Protein AF-A0A7Y5PHC4-F1 (afdb_monomer_lite)

Structure (mmCIF, N/CA/C/O backbone):
data_AF-A0A7Y5PHC4-F1
#
_entry.id   AF-A0A7Y5PHC4-F1
#
loop_
_atom_site.group_PDB
_atom_site.id
_atom_site.type_symbol
_atom_site.label_atom_id
_atom_site.label_alt_id
_atom_site.label_comp_id
_atom_site.label_asym_id
_atom_site.label_entity_id
_atom_site.label_seq_id
_atom_site.pdbx_PDB_ins_code
_atom_site.Cartn_x
_atom_site.Cartn_y
_atom_site.Cartn_z
_atom_site.occupancy
_atom_site.B_iso_or_equiv
_atom_site.auth_seq_id
_atom_site.auth_comp_id
_atom_site.auth_asym_id
_atom_site.auth_atom_id
_atom_site.pdbx_PDB_model_num
ATOM 1 N N . MET A 1 1 ? -4.316 -1.591 -14.349 1.00 56.75 1 MET A N 1
ATOM 2 C CA . MET A 1 1 ? -5.106 -2.694 -13.754 1.00 56.75 1 MET A CA 1
ATOM 3 C C . MET A 1 1 ? -5.264 -2.520 -12.245 1.00 56.75 1 MET A C 1
ATOM 5 O O . MET A 1 1 ? -6.390 -2.332 -11.815 1.00 56.75 1 MET A O 1
ATOM 9 N N . THR A 1 2 ? -4.189 -2.451 -11.450 1.00 64.06 2 THR A N 1
ATOM 10 C CA . THR A 1 2 ? -4.268 -2.255 -9.982 1.00 64.06 2 THR A CA 1
ATOM 11 C C . THR A 1 2 ? -4.963 -0.952 -9.566 1.00 64.06 2 THR A C 1
ATOM 13 O O . THR A 1 2 ? -5.869 -0.978 -8.742 1.00 64.06 2 THR A O 1
ATOM 16 N N . ALA A 1 3 ? -4.624 0.181 -10.195 1.00 64.06 3 ALA A N 1
ATOM 17 C CA . ALA A 1 3 ? -5.266 1.471 -9.906 1.00 64.06 3 ALA A CA 1
ATOM 18 C C . ALA A 1 3 ? -6.785 1.463 -10.180 1.00 64.06 3 ALA A C 1
ATOM 20 O O . ALA A 1 3 ? -7.565 2.001 -9.401 1.00 64.06 3 ALA A O 1
ATOM 21 N N . SER A 1 4 ? -7.213 0.800 -11.258 1.00 64.31 4 SER A N 1
ATOM 22 C CA . SER A 1 4 ? -8.628 0.666 -11.623 1.00 64.31 4 SER A CA 1
ATOM 23 C C . SER A 1 4 ? -9.404 -0.212 -10.638 1.00 64.31 4 SER A C 1
ATOM 25 O O . SER A 1 4 ? -10.576 0.054 -10.399 1.00 64.31 4 SER A O 1
ATOM 27 N N . LEU A 1 5 ? -8.767 -1.242 -10.066 1.00 67.00 5 LEU A N 1
ATOM 28 C CA . LEU A 1 5 ? -9.360 -2.092 -9.029 1.00 67.00 5 LEU A CA 1
ATOM 29 C C . LEU A 1 5 ? -9.548 -1.306 -7.724 1.00 67.00 5 LEU A C 1
ATOM 31 O O . LEU A 1 5 ? -10.625 -1.324 -7.142 1.00 67.00 5 LEU A O 1
ATOM 35 N N . ILE A 1 6 ? -8.534 -0.541 -7.312 1.00 69.06 6 ILE A N 1
ATOM 36 C CA . ILE A 1 6 ? -8.597 0.313 -6.114 1.00 69.06 6 ILE A CA 1
ATOM 37 C C . ILE A 1 6 ? -9.724 1.346 -6.242 1.00 69.06 6 ILE A C 1
ATOM 39 O O . ILE A 1 6 ? -10.524 1.511 -5.325 1.00 69.06 6 ILE A O 1
ATOM 43 N N . ALA A 1 7 ? -9.843 1.992 -7.406 1.00 67.56 7 ALA A N 1
ATOM 44 C CA . ALA A 1 7 ? -10.878 2.992 -7.663 1.00 67.56 7 ALA A CA 1
ATOM 45 C C . ALA A 1 7 ? -12.314 2.435 -7.587 1.00 67.56 7 ALA A C 1
ATOM 47 O O . ALA A 1 7 ? -13.242 3.185 -7.296 1.00 67.56 7 ALA A O 1
ATOM 48 N N . GLN A 1 8 ? -12.506 1.134 -7.829 1.00 74.75 8 GLN A N 1
ATOM 49 C CA . GLN A 1 8 ? -13.814 0.472 -7.758 1.00 74.75 8 GLN A CA 1
ATOM 50 C C . GLN A 1 8 ? -14.197 0.035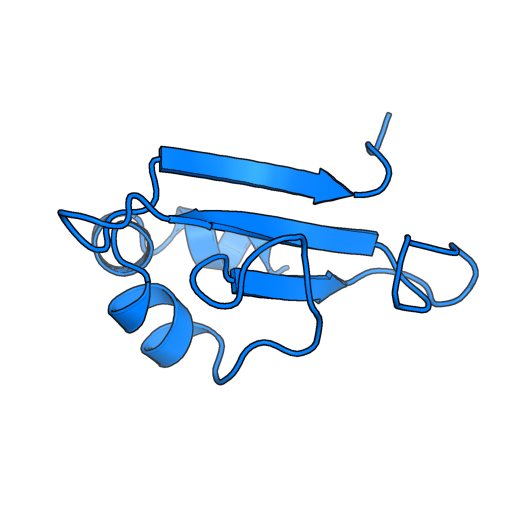 -6.335 1.00 74.75 8 GLN A C 1
ATOM 52 O O . GLN A 1 8 ? -15.367 -0.250 -6.085 1.00 74.75 8 GLN A O 1
ATOM 57 N N . HIS A 1 9 ? -13.251 0.034 -5.386 1.00 68.50 9 HIS A N 1
ATOM 58 C CA . HIS A 1 9 ? -13.476 -0.390 -3.998 1.00 68.50 9 HIS A CA 1
ATOM 59 C C . HIS A 1 9 ? -13.081 0.667 -2.936 1.00 68.50 9 HIS A C 1
ATOM 61 O O . HIS A 1 9 ? -12.409 0.323 -1.959 1.00 68.50 9 HIS A O 1
ATOM 67 N N . PRO A 1 10 ? -13.535 1.937 -3.047 1.00 67.69 10 PRO A N 1
ATOM 68 C CA . PRO A 1 10 ? -13.040 3.035 -2.219 1.00 67.69 10 PRO A CA 1
ATOM 69 C C . PRO A 1 10 ? -13.125 2.809 -0.697 1.00 67.69 10 PRO A C 1
ATOM 71 O O . PRO A 1 10 ? -12.130 3.088 -0.031 1.00 67.69 10 PRO A O 1
ATOM 74 N N . PRO A 1 11 ? -14.220 2.275 -0.106 1.00 61.78 11 PRO A N 1
ATOM 75 C CA . PRO A 1 11 ? -14.300 2.054 1.343 1.00 61.78 11 PRO A CA 1
ATOM 76 C C . PRO A 1 11 ? -13.348 0.959 1.836 1.00 61.78 11 PRO A C 1
ATOM 78 O O . PRO A 1 11 ? -12.764 1.079 2.907 1.00 61.78 11 PRO A O 1
ATOM 81 N N . VAL A 1 12 ? -13.168 -0.101 1.041 1.00 64.44 12 VAL A N 1
ATOM 82 C CA . VAL A 1 12 ? -12.285 -1.232 1.373 1.00 64.44 12 VAL A CA 1
ATOM 83 C C . VAL A 1 12 ? -10.825 -0.782 1.329 1.00 64.44 12 VAL A C 1
ATOM 85 O O . VAL A 1 12 ? -10.026 -1.150 2.182 1.00 64.44 12 VAL A O 1
ATOM 88 N N . THR A 1 13 ? -10.488 0.111 0.402 1.00 73.12 13 THR A N 1
ATOM 89 C CA . THR A 1 13 ? -9.129 0.646 0.250 1.00 73.12 13 THR A CA 1
ATOM 90 C C . THR A 1 13 ? -8.764 1.741 1.260 1.00 73.12 13 THR A C 1
ATOM 92 O O . THR A 1 13 ? -7.652 2.256 1.215 1.00 73.12 13 THR A O 1
ATOM 95 N N . GLN A 1 14 ? -9.669 2.110 2.179 1.00 83.56 14 GLN A N 1
ATOM 96 C CA . GLN A 1 14 ? -9.398 3.120 3.215 1.00 83.56 14 GLN A CA 1
ATOM 97 C C . GLN A 1 14 ? -8.617 2.584 4.415 1.00 83.56 14 GLN A C 1
ATOM 99 O O . GLN A 1 14 ? -8.117 3.385 5.203 1.00 83.56 14 GLN A O 1
ATOM 104 N N . THR A 1 15 ? -8.504 1.266 4.588 1.00 90.44 15 THR A N 1
ATOM 105 C CA . THR A 1 15 ? -7.747 0.672 5.700 1.00 90.44 15 THR A CA 1
ATOM 106 C C . THR A 1 15 ? -6.658 -0.252 5.188 1.00 90.44 15 THR A C 1
ATOM 108 O O . THR A 1 15 ? -6.788 -0.859 4.124 1.00 90.44 15 THR A O 1
ATOM 111 N N . ALA A 1 16 ? -5.589 -0.393 5.972 1.00 89.44 16 ALA A N 1
ATOM 112 C CA . ALA A 1 16 ? -4.523 -1.336 5.659 1.00 89.44 16 ALA A CA 1
ATOM 113 C C . ALA A 1 16 ? -5.052 -2.777 5.561 1.00 89.44 16 ALA A C 1
ATOM 115 O O . ALA A 1 16 ? -4.659 -3.525 4.670 1.00 89.44 16 ALA A O 1
ATOM 116 N N . GLN A 1 17 ? -5.982 -3.155 6.443 1.00 90.25 17 GLN A N 1
ATOM 117 C CA . GLN A 1 17 ? -6.577 -4.488 6.410 1.00 90.25 17 GLN A CA 1
ATOM 118 C C . GLN A 1 17 ? -7.401 -4.711 5.139 1.00 90.25 17 GLN A C 1
ATOM 120 O O . GLN A 1 17 ? -7.183 -5.701 4.454 1.00 90.25 17 GLN A O 1
ATOM 125 N N . GLY A 1 18 ? -8.269 -3.768 4.763 1.00 89.44 18 GLY A N 1
ATOM 126 C CA . GLY A 1 18 ? -9.080 -3.923 3.555 1.00 89.44 18 GLY A CA 1
ATOM 127 C C . GLY A 1 18 ? -8.245 -3.958 2.268 1.00 89.44 18 GLY A C 1
ATOM 128 O O . GLY A 1 18 ? -8.559 -4.712 1.350 1.00 89.44 18 GLY A O 1
ATOM 129 N N . LEU A 1 19 ? -7.125 -3.229 2.213 1.00 88.62 19 LEU A N 1
ATOM 130 C CA . LEU A 1 19 ? -6.159 -3.358 1.115 1.00 88.62 19 LEU A CA 1
ATOM 131 C C . LEU A 1 19 ? -5.508 -4.743 1.062 1.00 88.62 19 LEU A C 1
ATOM 133 O O . LEU A 1 19 ? -5.370 -5.293 -0.029 1.00 88.62 19 LEU A O 1
ATOM 137 N N . ARG A 1 20 ? -5.142 -5.319 2.212 1.00 90.88 20 ARG A N 1
ATOM 138 C CA . ARG A 1 20 ? -4.606 -6.688 2.284 1.00 90.88 20 ARG A CA 1
ATOM 139 C C . ARG A 1 20 ? -5.645 -7.730 1.886 1.00 90.88 20 ARG A C 1
ATOM 141 O O . ARG A 1 20 ? -5.298 -8.675 1.191 1.00 90.88 20 ARG A O 1
ATOM 148 N N . ASP A 1 21 ? -6.900 -7.548 2.272 1.00 89.75 21 ASP A N 1
ATOM 149 C CA . ASP A 1 21 ? -7.979 -8.463 1.894 1.00 89.75 21 ASP A CA 1
ATOM 150 C C . ASP A 1 21 ? -8.249 -8.411 0.377 1.00 89.75 21 ASP A C 1
ATOM 152 O O . ASP A 1 21 ? -8.559 -9.431 -0.235 1.00 89.75 21 ASP A O 1
ATOM 156 N N . LEU A 1 22 ? -8.089 -7.235 -0.247 1.00 88.38 22 LEU A N 1
ATOM 157 C CA . LEU A 1 22 ? -8.305 -7.035 -1.683 1.00 88.38 22 LEU A CA 1
ATOM 158 C C . LEU A 1 22 ? -7.116 -7.475 -2.552 1.00 88.38 22 LEU A C 1
ATOM 160 O O . LEU A 1 22 ? -7.314 -8.071 -3.609 1.00 88.38 22 LEU A O 1
ATOM 164 N N . LEU A 1 23 ? -5.890 -7.124 -2.156 1.00 88.44 23 LEU A N 1
ATOM 165 C CA . LEU A 1 23 ? -4.676 -7.317 -2.964 1.00 88.44 23 LEU A CA 1
ATOM 166 C C . LEU A 1 23 ? -3.801 -8.478 -2.484 1.00 88.44 23 LEU A C 1
ATOM 168 O O . LEU A 1 23 ? -2.851 -8.853 -3.171 1.00 88.44 23 LEU A O 1
ATOM 172 N N . GLY A 1 24 ? -4.095 -9.036 -1.314 1.00 90.44 24 GLY A N 1
ATOM 173 C CA . GLY A 1 24 ? -3.226 -9.980 -0.632 1.00 90.44 24 GLY A CA 1
ATOM 174 C C . GLY A 1 24 ? -2.086 -9.300 0.141 1.00 90.44 24 GLY A C 1
ATOM 175 O O . GLY A 1 24 ? -2.065 -8.071 0.322 1.00 90.44 24 GLY A O 1
ATOM 176 N N . PRO A 1 25 ? -1.125 -10.102 0.636 1.00 91.62 25 PRO A N 1
ATOM 177 C CA . PRO A 1 25 ? 0.004 -9.592 1.401 1.00 91.62 25 PRO A CA 1
ATOM 178 C C . PRO A 1 25 ? 0.882 -8.645 0.560 1.00 91.62 25 PRO A C 1
ATOM 180 O O . PRO A 1 25 ? 1.011 -8.846 -0.651 1.00 91.62 25 PRO A O 1
ATOM 183 N N . PRO A 1 26 ? 1.509 -7.627 1.181 1.00 91.88 26 PRO A N 1
ATOM 184 C CA . PRO A 1 26 ? 2.458 -6.748 0.504 1.00 91.88 26 PRO A CA 1
ATOM 185 C C . PRO A 1 26 ? 3.595 -7.537 -0.146 1.00 91.88 26 PRO A C 1
ATOM 187 O O . PRO A 1 26 ? 4.129 -8.477 0.442 1.00 91.88 26 PRO A O 1
ATOM 190 N N . THR A 1 27 ? 3.979 -7.133 -1.354 1.00 92.25 27 THR A N 1
ATOM 191 C CA . THR A 1 27 ? 5.061 -7.766 -2.126 1.00 92.25 27 THR A CA 1
ATOM 192 C C . THR A 1 27 ? 6.347 -6.944 -2.134 1.00 92.25 27 THR A C 1
ATOM 194 O O . THR A 1 27 ? 7.342 -7.359 -2.723 1.00 92.25 27 THR A O 1
ATOM 197 N N . GLY A 1 28 ? 6.338 -5.781 -1.483 1.00 89.25 28 GLY A N 1
ATOM 198 C CA . GLY A 1 28 ? 7.498 -4.924 -1.295 1.00 89.25 28 GLY A CA 1
ATOM 199 C C . GLY A 1 28 ? 7.533 -4.310 0.101 1.00 89.25 28 GLY A C 1
ATOM 200 O O . GLY A 1 28 ? 6.640 -4.515 0.921 1.00 89.25 28 GLY A O 1
ATOM 201 N N . TYR A 1 29 ? 8.576 -3.521 0.347 1.00 88.75 29 TYR A N 1
ATOM 202 C CA . TYR A 1 29 ? 8.806 -2.828 1.612 1.00 88.75 29 TYR A CA 1
ATOM 203 C C . TYR A 1 29 ? 9.115 -1.349 1.374 1.00 88.75 29 TYR A C 1
ATOM 205 O O . TYR A 1 29 ? 9.910 -1.017 0.484 1.00 88.75 29 TYR A O 1
ATOM 213 N N . PHE A 1 30 ? 8.533 -0.467 2.193 1.00 87.06 30 PHE A N 1
ATOM 214 C CA . PH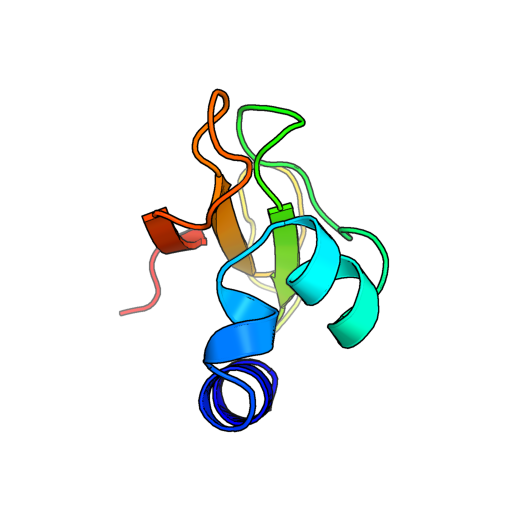E A 1 30 ? 8.800 0.968 2.131 1.00 87.06 30 PHE A CA 1
ATOM 215 C C . PHE A 1 30 ? 8.791 1.645 3.510 1.00 87.06 30 PHE A C 1
ATOM 217 O O . PHE A 1 30 ? 7.730 1.933 4.063 1.00 87.06 30 PHE A O 1
ATOM 224 N N . ASP A 1 31 ? 9.996 1.964 3.993 1.00 86.00 31 ASP A N 1
ATOM 225 C CA . ASP A 1 31 ? 10.353 2.735 5.198 1.00 86.00 31 ASP A CA 1
ATOM 226 C C . ASP A 1 31 ? 9.836 2.214 6.555 1.00 86.00 31 ASP A C 1
ATOM 228 O O . ASP A 1 31 ? 10.618 2.181 7.504 1.00 86.00 31 ASP A O 1
ATOM 232 N N . TYR A 1 32 ? 8.578 1.782 6.652 1.00 84.00 32 TYR A N 1
ATOM 233 C CA . TYR A 1 32 ? 7.934 1.254 7.855 1.00 84.00 32 TYR A CA 1
ATOM 234 C C . TYR A 1 32 ? 7.054 0.043 7.515 1.00 84.00 32 TYR A C 1
ATOM 236 O O . TYR A 1 32 ? 6.336 0.077 6.518 1.00 84.00 32 TYR A O 1
ATOM 244 N N . ASP A 1 33 ? 7.028 -0.969 8.390 1.00 82.56 33 ASP A N 1
ATOM 245 C CA . ASP A 1 33 ? 6.233 -2.210 8.227 1.00 82.56 33 ASP A CA 1
ATOM 246 C C . ASP A 1 33 ? 4.720 -1.978 8.092 1.00 82.56 33 ASP A C 1
ATOM 248 O O . ASP A 1 33 ? 3.965 -2.811 7.589 1.00 82.56 33 ASP A O 1
ATOM 252 N N . GLU A 1 34 ? 4.266 -0.836 8.593 1.00 86.19 34 GLU A N 1
ATOM 253 C CA . GLU A 1 34 ? 2.867 -0.431 8.602 1.00 86.19 34 GLU A CA 1
ATOM 254 C C . GLU A 1 34 ? 2.416 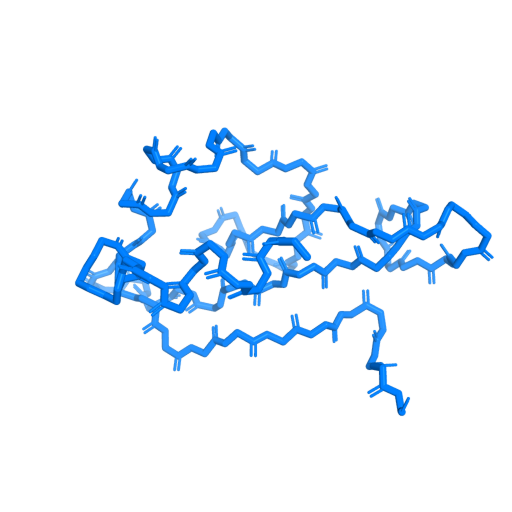0.014 7.216 1.00 86.19 34 GLU A C 1
ATOM 256 O O . GLU A 1 34 ? 1.266 -0.209 6.839 1.00 86.19 34 GLU A O 1
ATOM 261 N N . ASN A 1 35 ? 3.334 0.603 6.445 1.00 90.38 35 ASN A N 1
ATOM 262 C CA . ASN A 1 35 ? 3.074 0.999 5.075 1.00 90.38 35 ASN A CA 1
ATOM 263 C C . ASN A 1 35 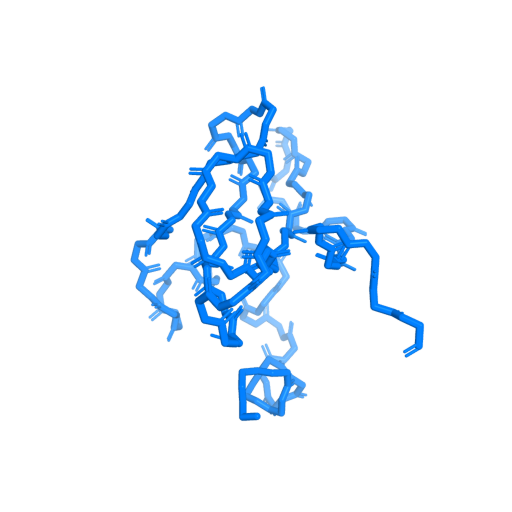? 2.951 -0.243 4.204 1.00 90.38 35 ASN A C 1
ATOM 265 O O . ASN A 1 35 ? 3.776 -1.156 4.251 1.00 90.38 35 ASN A O 1
ATOM 269 N N . LEU A 1 36 ? 1.936 -0.254 3.348 1.00 92.88 36 LEU A N 1
ATOM 270 C CA . LEU A 1 36 ? 1.772 -1.339 2.394 1.00 92.88 36 LEU A CA 1
ATOM 271 C C . LEU A 1 36 ? 2.474 -0.954 1.103 1.00 92.88 36 LEU A C 1
ATOM 273 O O . LEU A 1 36 ? 2.172 0.085 0.521 1.00 92.88 36 LEU A O 1
ATOM 277 N N . ALA A 1 37 ? 3.391 -1.796 0.643 1.00 93.00 37 ALA A N 1
ATOM 278 C CA . ALA A 1 37 ? 4.078 -1.601 -0.621 1.00 93.00 37 ALA A CA 1
ATOM 279 C C . ALA A 1 37 ? 3.870 -2.816 -1.526 1.00 93.00 37 ALA A C 1
ATOM 281 O O . ALA A 1 37 ? 4.080 -3.963 -1.127 1.00 93.00 37 ALA A O 1
ATOM 282 N N . TYR A 1 38 ? 3.462 -2.550 -2.762 1.00 91.81 38 TYR A N 1
ATOM 283 C CA . TYR A 1 38 ? 3.231 -3.571 -3.777 1.00 91.81 38 TYR A CA 1
ATOM 284 C C . TYR A 1 38 ? 4.112 -3.294 -4.988 1.00 91.81 38 TYR A C 1
ATOM 286 O O . TYR A 1 38 ? 4.061 -2.202 -5.555 1.00 91.81 38 TYR A O 1
ATOM 294 N N . VAL A 1 39 ? 4.909 -4.279 -5.394 1.00 91.69 39 VAL A N 1
ATOM 295 C CA . VAL A 1 39 ? 5.730 -4.187 -6.606 1.00 91.69 39 VAL A CA 1
ATOM 296 C C . VAL A 1 39 ? 4.819 -4.285 -7.831 1.00 91.69 39 VAL A C 1
ATOM 298 O O . VAL A 1 39 ? 4.036 -5.227 -7.958 1.00 91.69 39 VAL A O 1
ATOM 301 N N . VAL A 1 40 ? 4.901 -3.304 -8.727 1.00 88.38 40 VAL A N 1
ATOM 302 C CA . VAL A 1 40 ? 4.072 -3.183 -9.931 1.00 88.38 40 VAL A CA 1
ATOM 303 C C . VAL A 1 40 ? 4.881 -2.661 -11.121 1.00 88.38 40 VAL A C 1
ATOM 305 O O . VAL A 1 40 ? 5.876 -1.955 -10.970 1.00 88.38 40 VAL A O 1
ATOM 308 N N . GLY A 1 41 ? 4.418 -2.962 -12.335 1.00 85.81 41 GLY A N 1
ATOM 309 C CA . GLY A 1 41 ? 5.057 -2.494 -13.568 1.00 85.81 41 GLY A CA 1
ATOM 310 C C . GLY A 1 41 ? 6.270 -3.335 -13.999 1.00 85.81 41 GLY A C 1
ATOM 311 O O . GLY A 1 41 ? 6.444 -4.456 -13.522 1.00 85.81 41 GLY A O 1
ATOM 312 N N . PRO A 1 42 ? 7.073 -2.838 -14.958 1.00 85.88 42 PRO A N 1
ATOM 313 C CA . PRO A 1 42 ? 8.166 -3.600 -15.554 1.00 85.88 42 PRO A CA 1
ATOM 314 C C . PRO A 1 42 ? 9.377 -3.708 -14.617 1.00 85.88 42 PRO A C 1
ATOM 316 O O . PRO A 1 42 ? 9.768 -2.736 -13.974 1.00 85.88 42 PRO A O 1
ATOM 319 N N . THR A 1 43 ? 10.036 -4.869 -14.614 1.00 86.12 43 THR A N 1
ATOM 320 C CA . THR A 1 43 ? 11.243 -5.140 -13.806 1.00 86.12 43 THR A CA 1
ATOM 321 C C . THR A 1 43 ? 12.481 -4.364 -14.263 1.00 86.12 43 THR A C 1
ATOM 323 O O . THR A 1 43 ? 13.491 -4.345 -13.567 1.00 86.12 43 THR A O 1
ATOM 326 N N . SER A 1 44 ? 12.411 -3.685 -15.412 1.00 86.12 44 SER A N 1
ATOM 327 C CA . SER A 1 44 ? 13.471 -2.807 -15.917 1.00 86.12 44 SER A CA 1
ATOM 328 C C . SER A 1 44 ? 13.673 -1.540 -15.079 1.00 86.12 44 SER A C 1
ATOM 330 O O . SER A 1 44 ? 14.655 -0.831 -15.283 1.00 86.12 44 SER A O 1
ATOM 332 N N . ILE A 1 45 ? 12.746 -1.224 -14.170 1.00 85.75 45 ILE A N 1
ATOM 333 C CA . ILE A 1 45 ? 12.844 -0.086 -13.251 1.00 85.75 45 ILE A CA 1
ATOM 334 C C . ILE A 1 45 ? 13.409 -0.565 -11.915 1.00 85.75 45 ILE A C 1
ATOM 336 O O . ILE A 1 45 ? 12.918 -1.531 -11.345 1.00 85.75 45 ILE A O 1
ATOM 340 N N . ALA A 1 46 ? 14.415 0.127 -11.385 1.00 83.56 46 ALA A N 1
ATOM 341 C CA . ALA A 1 46 ? 14.923 -0.128 -10.041 1.00 83.56 46 ALA A CA 1
ATOM 342 C C . ALA A 1 46 ? 14.228 0.800 -9.034 1.00 83.56 46 ALA A C 1
ATOM 344 O O . ALA A 1 46 ? 14.325 2.023 -9.145 1.00 83.56 46 ALA A O 1
ATOM 345 N N . SER A 1 47 ? 13.543 0.229 -8.045 1.00 82.50 47 SER A N 1
ATOM 346 C CA . SER A 1 47 ? 13.060 0.948 -6.864 1.00 82.50 47 SER A CA 1
ATOM 347 C C . SER A 1 47 ? 13.935 0.630 -5.654 1.00 82.50 47 SER A C 1
ATOM 349 O O . SER A 1 47 ? 14.776 -0.268 -5.694 1.00 82.50 47 SER A O 1
ATOM 351 N N . LYS A 1 48 ? 13.750 1.384 -4.562 1.00 73.50 48 LYS A N 1
ATOM 352 C CA . LYS A 1 48 ? 14.608 1.350 -3.362 1.00 73.50 48 LYS A CA 1
ATOM 353 C C . LYS A 1 48 ? 14.894 -0.072 -2.852 1.00 73.50 48 LYS A C 1
ATOM 355 O O . LYS A 1 48 ? 16.002 -0.321 -2.397 1.00 73.50 48 LYS A O 1
ATOM 360 N N . ASN A 1 49 ? 13.919 -0.984 -2.965 1.00 76.62 49 ASN A N 1
ATOM 361 C CA . ASN A 1 49 ? 13.998 -2.354 -2.443 1.00 76.62 49 ASN A CA 1
ATOM 362 C C . ASN A 1 49 ? 13.466 -3.437 -3.411 1.00 76.62 49 ASN A C 1
ATOM 364 O O . ASN A 1 49 ? 13.243 -4.566 -2.980 1.00 76.62 49 ASN A O 1
ATOM 368 N N . ALA A 1 50 ? 13.198 -3.121 -4.684 1.00 82.31 50 ALA A N 1
ATOM 369 C CA . ALA A 1 50 ? 12.628 -4.080 -5.636 1.00 82.31 50 ALA A CA 1
ATOM 370 C C . ALA A 1 50 ? 12.959 -3.742 -7.102 1.00 82.31 50 ALA A C 1
ATOM 372 O O . ALA A 1 50 ? 13.392 -2.638 -7.430 1.00 82.31 50 ALA A O 1
ATOM 373 N N . GLN A 1 51 ? 12.724 -4.708 -7.995 1.00 87.00 51 GLN A N 1
ATOM 374 C CA . GLN A 1 51 ? 12.684 -4.479 -9.442 1.00 87.00 51 GLN A CA 1
ATOM 375 C C . GLN A 1 51 ? 11.228 -4.277 -9.875 1.00 87.00 51 GLN A C 1
ATOM 377 O O . GLN A 1 51 ? 10.412 -5.189 -9.761 1.00 87.00 51 GLN A O 1
ATOM 382 N N . GLY A 1 52 ? 10.907 -3.078 -10.348 1.00 87.88 52 GLY A N 1
ATOM 383 C CA . GLY A 1 52 ? 9.561 -2.557 -10.570 1.00 87.88 52 GLY A CA 1
ATOM 384 C C . GLY A 1 52 ? 9.312 -1.284 -9.761 1.00 87.88 52 GLY A C 1
ATOM 385 O O . GLY A 1 52 ? 10.094 -0.928 -8.878 1.00 87.88 52 GLY A O 1
ATOM 386 N N . TYR A 1 53 ? 8.209 -0.598 -10.046 1.00 89.12 53 TYR A N 1
ATOM 387 C CA . TYR A 1 53 ? 7.716 0.475 -9.185 1.00 89.12 53 TYR A CA 1
ATOM 388 C C . TYR A 1 53 ? 7.130 -0.114 -7.905 1.00 89.12 53 TYR A C 1
ATOM 390 O O . TYR A 1 53 ? 6.547 -1.195 -7.921 1.00 89.12 53 TYR A O 1
ATOM 398 N N . LEU A 1 54 ? 7.208 0.619 -6.804 1.00 90.31 54 LEU A N 1
ATOM 399 C CA . LEU A 1 54 ? 6.425 0.335 -5.609 1.00 90.31 54 LEU A CA 1
ATOM 400 C C . LEU A 1 54 ? 5.184 1.219 -5.625 1.00 90.31 54 LEU A C 1
ATOM 402 O O . LEU A 1 54 ? 5.305 2.439 -5.629 1.00 90.31 54 LEU A O 1
ATOM 406 N N . LEU A 1 55 ? 3.996 0.624 -5.608 1.00 91.06 55 LEU A N 1
ATOM 407 C CA . LEU A 1 55 ? 2.777 1.326 -5.225 1.00 91.06 55 LEU A CA 1
ATOM 408 C C . LEU A 1 55 ? 2.682 1.289 -3.699 1.00 91.06 55 LEU A C 1
ATOM 410 O O . LEU A 1 55 ? 2.401 0.241 -3.113 1.00 91.06 55 LEU A O 1
ATOM 414 N N . VAL A 1 56 ? 2.972 2.424 -3.073 1.00 90.94 56 VAL A N 1
ATOM 415 C CA . VAL A 1 56 ? 3.057 2.586 -1.622 1.00 90.94 56 VAL A CA 1
ATOM 416 C C . VAL A 1 56 ? 1.780 3.224 -1.102 1.00 90.94 56 VAL A C 1
ATOM 418 O O . VAL A 1 56 ? 1.362 4.266 -1.604 1.00 90.94 56 VAL A O 1
ATOM 421 N N . PHE A 1 57 ? 1.206 2.635 -0.058 1.00 91.56 57 PHE A N 1
ATOM 422 C CA . PHE A 1 57 ? 0.103 3.178 0.724 1.00 91.56 57 PHE A CA 1
ATOM 423 C C . PHE A 1 57 ? 0.614 3.553 2.111 1.00 91.56 57 PHE A C 1
ATOM 425 O O . PHE A 1 57 ? 1.037 2.686 2.880 1.00 91.56 57 PHE A O 1
ATOM 432 N N . MET A 1 58 ? 0.571 4.846 2.422 1.00 90.94 58 MET A N 1
ATOM 433 C CA . MET A 1 58 ? 0.974 5.366 3.725 1.00 90.94 58 MET A CA 1
ATOM 434 C C . MET A 1 58 ? -0.149 5.125 4.726 1.00 90.94 58 MET A C 1
ATOM 436 O O . MET A 1 58 ? -1.274 5.602 4.527 1.00 90.94 58 MET A O 1
ATOM 440 N N . VAL A 1 59 ? 0.160 4.408 5.800 1.00 92.12 59 VAL A N 1
ATOM 441 C CA . VAL A 1 59 ? -0.813 4.038 6.831 1.00 92.12 59 VAL A CA 1
ATOM 442 C C . VAL A 1 59 ? -0.607 4.909 8.062 1.00 92.12 59 VAL A C 1
ATOM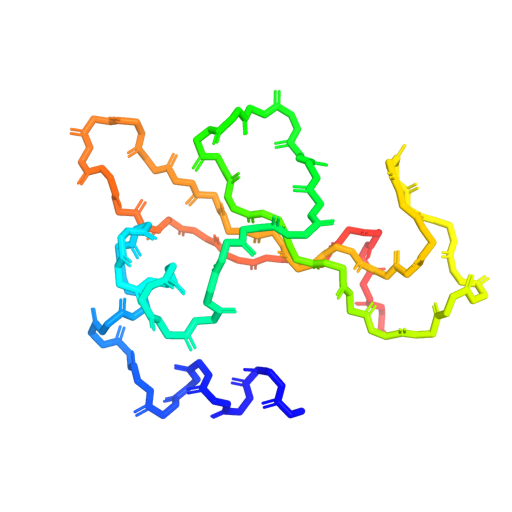 444 O O . VAL A 1 59 ? 0.504 5.027 8.575 1.00 92.12 59 VAL A O 1
ATOM 447 N N . ASP A 1 60 ? -1.681 5.530 8.542 1.00 89.88 60 ASP A N 1
ATOM 448 C CA . ASP A 1 60 ? -1.673 6.175 9.849 1.00 89.88 60 ASP A CA 1
ATOM 449 C C . ASP A 1 60 ? -1.616 5.110 10.948 1.00 89.88 60 ASP A C 1
ATOM 451 O O . ASP A 1 60 ? -2.514 4.274 11.067 1.00 89.88 60 ASP A O 1
ATOM 455 N N . LYS A 1 61 ? -0.565 5.166 11.766 1.00 86.94 61 LYS A N 1
ATOM 456 C CA . LYS A 1 61 ? -0.265 4.158 12.791 1.00 86.94 61 LYS A CA 1
ATOM 457 C C . LYS A 1 61 ? -1.364 4.023 13.844 1.00 86.94 61 LYS A C 1
ATOM 459 O O . LYS A 1 61 ? -1.617 2.937 14.357 1.00 86.94 61 LYS A O 1
ATOM 464 N N . ALA A 1 62 ? -2.012 5.139 14.185 1.00 89.06 62 ALA A N 1
ATOM 465 C CA . ALA A 1 62 ? -3.003 5.191 15.254 1.00 89.06 62 ALA A CA 1
ATOM 466 C C . ALA A 1 62 ? -4.366 4.636 14.815 1.00 89.06 62 ALA A C 1
ATOM 468 O O . ALA A 1 62 ? -5.057 3.992 15.602 1.00 89.06 62 ALA A O 1
ATOM 469 N N . SER A 1 63 ? -4.764 4.891 13.569 1.00 88.94 63 SER A N 1
ATOM 470 C CA . SER A 1 63 ? -6.084 4.530 13.045 1.00 88.94 63 SER A CA 1
ATOM 471 C C . SER A 1 63 ? -6.080 3.353 12.069 1.00 88.94 63 SER A C 1
ATOM 473 O O . SER A 1 63 ? -7.152 2.845 11.736 1.00 88.94 63 SER A O 1
ATOM 475 N N . GLY A 1 64 ? -4.913 2.927 11.574 1.00 88.81 64 GLY A N 1
ATOM 476 C CA . GLY A 1 64 ? -4.778 1.897 10.537 1.00 88.81 64 GLY A CA 1
ATOM 477 C C . GLY A 1 64 ? -5.338 2.317 9.172 1.00 88.81 64 GLY A C 1
ATOM 478 O O . GLY A 1 64 ? -5.539 1.472 8.291 1.00 88.81 64 GLY A O 1
ATOM 479 N N . LYS A 1 65 ? -5.635 3.611 8.996 1.00 90.38 65 LYS A N 1
ATOM 480 C CA . LYS A 1 65 ? -6.229 4.162 7.776 1.00 90.38 65 LYS A CA 1
ATOM 481 C C . LYS A 1 65 ? -5.164 4.559 6.771 1.00 90.38 65 LYS A C 1
ATOM 483 O O . LYS A 1 65 ? -4.101 5.058 7.132 1.00 90.38 65 LYS A O 1
ATOM 488 N N . ILE A 1 66 ? -5.485 4.396 5.495 1.00 89.81 66 ILE A N 1
ATOM 489 C CA . ILE A 1 66 ? -4.663 4.918 4.411 1.00 89.81 66 ILE A CA 1
ATOM 490 C C . ILE A 1 66 ? -4.821 6.432 4.363 1.00 89.81 66 ILE A C 1
ATOM 492 O O . ILE A 1 66 ? -5.933 6.950 4.270 1.00 89.81 66 ILE A O 1
ATOM 496 N N . THR A 1 67 ? -3.699 7.138 4.398 1.00 88.62 67 THR A N 1
ATOM 497 C CA . THR A 1 67 ? -3.655 8.603 4.307 1.00 88.62 67 THR A CA 1
ATOM 498 C C . THR A 1 67 ? -3.277 9.080 2.912 1.00 88.62 67 THR A C 1
ATOM 500 O O . THR A 1 67 ? -3.709 10.145 2.482 1.00 88.62 67 THR A O 1
ATOM 503 N N . SER A 1 68 ? -2.474 8.299 2.187 1.00 86.50 68 SER A N 1
ATOM 504 C CA . SER A 1 68 ? -2.059 8.604 0.818 1.00 86.50 68 SER A CA 1
ATOM 505 C C . SER A 1 68 ? -1.564 7.355 0.089 1.00 86.50 68 SER A C 1
ATOM 507 O O . SER A 1 68 ? -1.207 6.358 0.719 1.00 86.50 68 SER A O 1
ATOM 509 N N . ALA A 1 69 ? -1.537 7.424 -1.243 1.00 88.31 69 ALA A N 1
ATOM 510 C CA . ALA A 1 69 ? -0.964 6.402 -2.108 1.00 88.31 69 ALA A CA 1
ATOM 511 C C . ALA A 1 69 ? -0.084 7.051 -3.185 1.00 88.31 69 ALA A C 1
ATOM 513 O O . ALA A 1 69 ? -0.467 8.084 -3.740 1.00 88.31 69 ALA A O 1
ATOM 514 N N . ARG A 1 70 ? 1.083 6.472 -3.484 1.00 87.25 70 ARG A N 1
ATOM 515 C CA . ARG A 1 70 ? 2.014 6.995 -4.501 1.00 87.25 70 ARG A CA 1
ATOM 516 C C . ARG A 1 70 ? 2.920 5.916 -5.084 1.00 87.25 70 ARG A C 1
ATOM 518 O O . ARG A 1 70 ? 3.073 4.851 -4.493 1.00 87.25 70 ARG A O 1
ATOM 525 N N . PHE A 1 71 ? 3.532 6.212 -6.228 1.00 88.12 71 PHE A N 1
ATOM 526 C CA . PHE A 1 71 ? 4.558 5.358 -6.826 1.00 88.12 71 PHE A CA 1
ATOM 527 C C . PHE A 1 71 ? 5.961 5.749 -6.357 1.00 88.12 71 PHE A C 1
ATOM 529 O O . PHE A 1 71 ? 6.254 6.934 -6.213 1.00 88.12 71 PHE A O 1
ATOM 536 N N . GLU A 1 72 ? 6.822 4.751 -6.161 1.00 88.25 72 GLU A N 1
ATOM 537 C CA . GLU A 1 72 ? 8.236 4.915 -5.823 1.00 88.25 72 GLU A CA 1
ATOM 538 C C . GLU A 1 72 ? 9.111 4.016 -6.725 1.00 88.25 72 GLU A C 1
ATOM 540 O O . GLU A 1 72 ? 8.996 2.788 -6.653 1.00 88.25 72 GLU A O 1
ATOM 545 N N . PRO A 1 73 ? 9.991 4.581 -7.575 1.00 86.25 73 PRO A N 1
ATOM 546 C CA . PRO A 1 73 ? 10.175 6.017 -7.810 1.00 86.25 73 PRO A CA 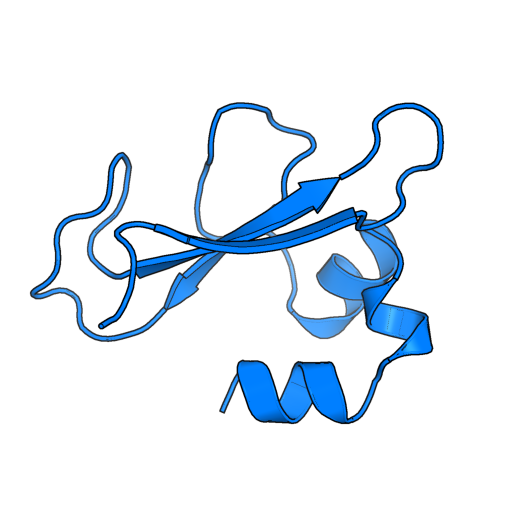1
ATOM 547 C C . PRO A 1 73 ? 8.926 6.677 -8.437 1.00 86.25 73 PRO A C 1
ATOM 549 O O . PRO A 1 73 ? 8.062 5.967 -8.958 1.00 86.25 73 PRO A O 1
ATOM 552 N N . PRO A 1 74 ? 8.806 8.018 -8.408 1.00 82.81 74 PRO A N 1
ATOM 553 C CA . PRO A 1 74 ? 7.683 8.717 -9.027 1.00 82.81 74 PRO A CA 1
ATOM 554 C C . PRO A 1 74 ? 7.541 8.371 -10.515 1.00 82.81 74 PRO A C 1
ATOM 556 O O . PRO A 1 74 ? 8.534 8.253 -11.236 1.00 82.81 74 PRO A O 1
ATOM 559 N N . VAL A 1 75 ? 6.299 8.221 -10.974 1.00 75.69 75 VAL A N 1
ATOM 560 C CA . VAL A 1 75 ? 5.965 8.067 -12.397 1.00 75.69 75 VAL A CA 1
ATOM 561 C C . VAL A 1 75 ? 5.638 9.459 -12.939 1.00 75.69 75 VAL A C 1
ATOM 563 O O . VAL A 1 75 ? 4.763 10.121 -12.382 1.00 75.69 75 VAL A O 1
ATOM 566 N N . ASN A 1 76 ? 6.350 9.893 -13.982 1.00 60.44 76 ASN A N 1
ATOM 567 C CA . ASN A 1 76 ? 6.049 11.122 -14.728 1.00 60.44 76 ASN A CA 1
ATOM 568 C C . ASN A 1 76 ? 5.021 10.867 -15.831 1.00 60.44 76 ASN A C 1
ATOM 570 O O . ASN A 1 76 ? 5.052 9.755 -16.407 1.00 60.44 76 ASN A O 1
#

Secondary structure (DSSP, 8-state):
-HHHHHHH-TTGGGBHHHHHHHH-S-SB--SSTTSEEEEES-TTSEETTEESEEEEEEE-TTT-BEEEEEEESPP-

Foldseek 3Di:
DVVVQCVVPVVLQFAPVSCCVRVNQAPWDDPDPLKGWHFDDAQCDDFPTGRHKIFIFDADPVPRTTPDTAITVHDD

Radius of gyration: 11.83 Å; chains: 1; bounding box: 29×21×31 Å

Sequence (76 aa):
MTASLIAQHPPVTQTAQGLRDLLGPPTGYFDYDENLAYVVGPTSIASKNAQGYLLVFMVDKASGKITSARFEPPVN

pLDDT: mean 83.76, std 9.37, range [56.75, 93.0]